Protein AF-A0A661P673-F1 (afdb_monomer)

Nearest PDB structures (foldseek):
  1kh2-assembly1_B  TM=3.255E-01  e=1.082E+00  Thermus thermophilus
  6ef1-assembly1_I  TM=3.029E-01  e=9.027E+00  Saccharomyces cerevisiae S288C

Foldseek 3Di:
DVVVVVLVVVLVVVVVVQVCCCVVVVDPRAQEAEDQAQPDDDVVSQVSSCVRDPHHGYHDDVVVPDDDDPPDDSNPVSVCVVVVVVVPDDDDD

pLDDT: mean 91.98, std 8.22, range [42.56, 98.06]

Solvent-accessible surface area (backbone atoms only — not comparable to full-atom values): 5713 Å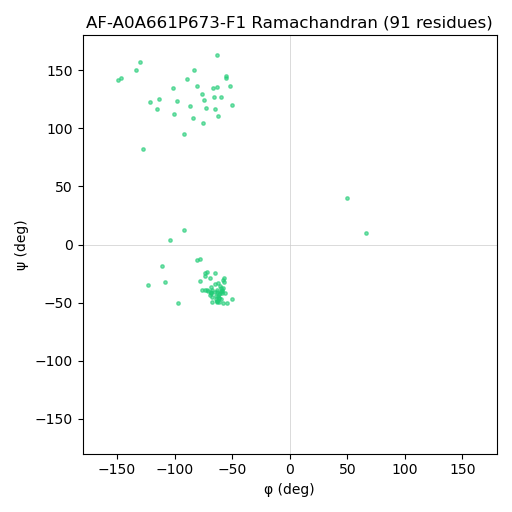² total; per-residue (Å²): 108,78,66,56,57,52,49,52,52,50,50,56,52,51,50,53,52,50,53,47,49,27,68,75,68,73,45,73,80,70,69,66,46,71,45,66,49,51,88,63,92,56,68,68,56,43,52,52,49,33,74,74,41,95,35,50,43,42,73,60,57,64,72,84,79,44,96,66,67,87,90,66,55,65,40,60,51,40,65,38,45,66,60,54,53,57,72,66,56,77,76,86,127

Secondary structure (DSSP, 8-state):
-HHHHHHHHHHHHHHHHHHHHHHHHTPPPP-EEEE---S---HHHHHHHHHH-SSEEEE--GGGTS-PPTT--HHHHHHTHHHHHHHH-----

Structure (mmCIF, N/CA/C/O backbone):
data_AF-A0A661P673-F1
#
_entry.id   AF-A0A661P673-F1
#
loop_
_atom_site.group_PDB
_atom_site.id
_atom_site.type_symbol
_atom_site.label_atom_id
_atom_site.label_alt_id
_atom_site.label_comp_id
_atom_site.label_asym_id
_atom_site.label_entity_id
_atom_site.label_seq_id
_atom_site.pdbx_PDB_ins_code
_atom_site.Cartn_x
_atom_site.Cartn_y
_atom_site.Cartn_z
_atom_site.occupancy
_atom_site.B_iso_or_equiv
_atom_site.auth_seq_id
_atom_site.auth_comp_id
_atom_site.auth_asym_id
_atom_site.auth_atom_id
_atom_site.pdbx_PDB_model_num
ATOM 1 N N . GLU A 1 1 ? 3.539 -9.076 22.100 1.00 62.62 1 GLU A N 1
ATOM 2 C CA . GLU A 1 1 ? 3.398 -7.661 22.509 1.00 62.62 1 GLU A CA 1
ATOM 3 C C . GLU A 1 1 ? 4.204 -6.709 21.637 1.00 62.62 1 GLU A C 1
ATOM 5 O O . GLU A 1 1 ? 3.589 -6.075 20.796 1.00 62.62 1 GLU A O 1
ATOM 10 N N . ALA A 1 2 ? 5.542 -6.690 21.689 1.00 80.06 2 ALA A N 1
ATOM 11 C CA . ALA A 1 2 ? 6.346 -5.644 21.027 1.0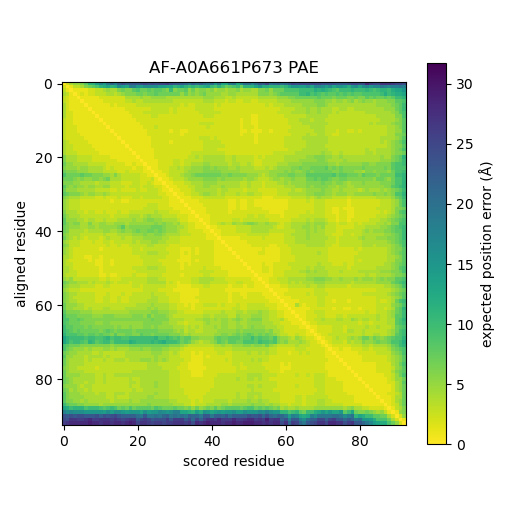0 80.06 2 ALA A CA 1
ATOM 12 C C . ALA A 1 2 ? 6.156 -5.460 19.500 1.00 80.06 2 ALA A C 1
ATOM 14 O O . ALA A 1 2 ? 6.368 -4.365 18.987 1.00 80.06 2 ALA A O 1
ATOM 15 N N . LEU A 1 3 ? 5.796 -6.508 18.746 1.00 82.25 3 LEU A N 1
ATOM 16 C CA . LEU A 1 3 ? 5.507 -6.372 17.309 1.00 82.25 3 LEU A CA 1
ATOM 17 C C . LEU A 1 3 ? 4.128 -5.745 17.056 1.00 82.25 3 LEU A C 1
ATOM 19 O O . LEU A 1 3 ? 4.008 -4.925 16.155 1.00 82.25 3 LEU A O 1
ATOM 23 N N . SER A 1 4 ? 3.124 -6.105 17.862 1.00 85.94 4 SER A N 1
ATOM 24 C CA . SER A 1 4 ? 1.764 -5.559 17.754 1.00 85.94 4 SER A CA 1
ATOM 25 C C . SER A 1 4 ? 1.781 -4.062 18.020 1.00 85.94 4 SER A C 1
ATOM 27 O O . SER A 1 4 ? 1.350 -3.296 17.176 1.00 85.94 4 SER A O 1
ATOM 29 N N . GLU A 1 5 ? 2.434 -3.636 19.104 1.00 92.31 5 GLU A N 1
ATOM 30 C CA . GLU A 1 5 ? 2.566 -2.216 19.456 1.00 92.31 5 GLU A CA 1
ATOM 31 C C . GLU A 1 5 ? 3.243 -1.393 18.349 1.00 92.31 5 GLU A C 1
ATOM 33 O O . GLU A 1 5 ? 2.872 -0.250 18.082 1.00 92.31 5 GLU A O 1
ATOM 38 N N . ARG A 1 6 ? 4.238 -1.976 17.666 1.00 92.06 6 ARG A N 1
ATOM 39 C CA . ARG A 1 6 ? 4.889 -1.330 16.518 1.00 92.06 6 ARG A CA 1
ATOM 40 C C . ARG A 1 6 ? 3.950 -1.218 15.323 1.00 92.06 6 ARG A C 1
ATOM 42 O O . ARG A 1 6 ? 3.964 -0.187 14.659 1.00 92.06 6 ARG A O 1
ATOM 49 N N . LEU A 1 7 ? 3.162 -2.254 15.041 1.00 93.12 7 LEU A N 1
ATOM 50 C CA . LEU A 1 7 ? 2.177 -2.229 13.960 1.00 93.12 7 LEU A CA 1
ATOM 51 C C . LEU A 1 7 ? 1.040 -1.247 14.262 1.00 93.12 7 LEU A C 1
ATOM 53 O O . LEU A 1 7 ? 0.655 -0.493 13.376 1.00 93.12 7 LEU A O 1
ATOM 57 N N . ASP A 1 8 ? 0.583 -1.176 15.508 1.00 95.69 8 ASP A N 1
ATOM 58 C CA . ASP A 1 8 ? -0.433 -0.219 15.956 1.00 95.69 8 ASP A CA 1
ATOM 59 C C . ASP A 1 8 ? 0.068 1.225 15.815 1.00 95.69 8 ASP A C 1
ATOM 61 O O . ASP A 1 8 ? -0.649 2.098 15.329 1.00 95.69 8 ASP A O 1
ATOM 65 N N . SER A 1 9 ? 1.338 1.474 16.149 1.00 96.56 9 SER A N 1
ATOM 66 C CA . SER A 1 9 ? 1.981 2.772 15.912 1.0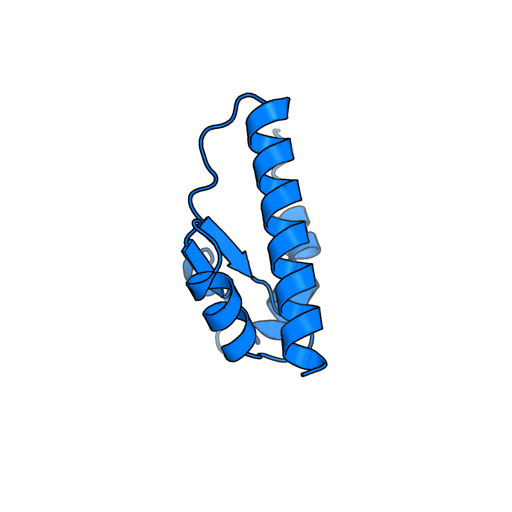0 96.56 9 SER A CA 1
ATOM 67 C C . SER A 1 9 ? 2.026 3.134 14.421 1.00 96.56 9 SER A C 1
ATOM 69 O O . SER A 1 9 ? 1.707 4.264 14.049 1.00 96.56 9 SER A O 1
ATOM 71 N N . ILE A 1 10 ? 2.348 2.167 13.552 1.00 95.25 10 ILE A N 1
ATOM 72 C CA . ILE A 1 10 ? 2.325 2.357 12.093 1.00 95.25 10 ILE A CA 1
ATOM 73 C C . ILE A 1 10 ? 0.906 2.683 11.607 1.00 95.25 10 ILE A C 1
ATOM 75 O O . ILE A 1 10 ? 0.745 3.613 10.821 1.00 95.25 10 ILE A O 1
ATOM 79 N N . ILE A 1 11 ? -0.120 1.972 12.087 1.00 96.88 11 ILE A N 1
ATOM 80 C CA . ILE A 1 11 ? -1.525 2.241 11.737 1.00 96.88 11 ILE A CA 1
ATOM 81 C C . ILE A 1 11 ? -1.901 3.674 12.103 1.00 96.88 11 ILE A C 1
ATOM 83 O O . ILE A 1 11 ? -2.409 4.404 11.253 1.00 96.88 11 ILE A O 1
ATOM 87 N N . LEU A 1 12 ? -1.609 4.095 13.336 1.00 97.69 12 LEU A N 1
ATOM 88 C CA . LEU A 1 12 ? -1.923 5.444 13.806 1.00 97.69 12 LEU A CA 1
ATOM 89 C C . LEU A 1 12 ? -1.219 6.526 12.980 1.00 97.69 12 LEU A C 1
ATOM 91 O O . LEU A 1 12 ? -1.780 7.601 12.775 1.00 97.69 12 LEU A O 1
ATOM 95 N N . GLU A 1 13 ? 0.011 6.277 12.531 1.00 98.06 13 GLU A N 1
ATOM 96 C CA . GLU A 1 13 ? 0.751 7.219 11.686 1.00 98.06 13 GLU A CA 1
ATOM 97 C C . GLU A 1 13 ? 0.180 7.292 10.264 1.00 98.06 13 GLU A C 1
ATOM 99 O O . GLU A 1 13 ? 0.063 8.381 9.695 1.00 98.06 13 GLU A O 1
ATOM 104 N N . ILE A 1 14 ? -0.229 6.150 9.702 1.00 97.12 14 ILE A N 1
ATOM 105 C CA . ILE A 1 14 ? -0.891 6.097 8.396 1.00 97.12 14 ILE A CA 1
ATOM 106 C C . ILE A 1 14 ? -2.225 6.843 8.459 1.00 97.12 14 ILE A C 1
ATOM 108 O O . ILE A 1 14 ? -2.447 7.719 7.630 1.00 97.12 14 ILE A O 1
ATOM 112 N N . GLN A 1 15 ? -3.073 6.568 9.456 1.00 95.94 15 GLN A N 1
ATOM 113 C CA . GLN A 1 15 ? -4.352 7.267 9.645 1.00 95.94 15 GLN A CA 1
ATOM 114 C C . GLN A 1 15 ? -4.151 8.782 9.718 1.00 95.94 15 GLN A C 1
ATOM 116 O O . GLN A 1 15 ? -4.746 9.512 8.933 1.00 95.94 15 GLN A O 1
ATOM 121 N N . ARG A 1 16 ? -3.217 9.251 10.559 1.00 96.81 16 ARG A N 1
ATOM 122 C CA . ARG A 1 16 ? -2.897 10.683 10.669 1.00 96.81 16 ARG A CA 1
ATOM 123 C C . ARG A 1 16 ? -2.419 11.293 9.351 1.00 96.81 16 ARG A C 1
ATOM 125 O O . ARG A 1 16 ? -2.767 12.432 9.051 1.00 96.81 16 ARG A O 1
ATOM 132 N N . SER A 1 17 ? -1.642 10.553 8.564 1.00 96.38 17 SER A N 1
ATOM 133 C CA . SER A 1 17 ? -1.172 11.012 7.252 1.00 96.38 17 SER A CA 1
ATOM 134 C C . SER A 1 17 ? -2.313 11.131 6.238 1.00 96.38 17 SER A C 1
ATOM 136 O O . SER A 1 17 ? -2.365 12.105 5.486 1.00 96.38 17 SER A O 1
ATOM 138 N N . LEU A 1 18 ? -3.233 10.161 6.224 1.00 95.50 18 LEU A N 1
ATOM 139 C CA . LEU A 1 18 ? -4.409 10.176 5.352 1.00 95.50 18 LEU A CA 1
ATOM 140 C C . LEU A 1 18 ? -5.371 11.303 5.750 1.00 95.50 18 LEU A C 1
ATOM 142 O O . LEU A 1 18 ? -5.685 12.140 4.906 1.00 95.50 18 LEU A O 1
ATOM 146 N N . ASP A 1 19 ? -5.713 11.411 7.037 1.00 94.75 19 ASP A N 1
ATOM 147 C CA . ASP A 1 19 ? -6.563 12.479 7.581 1.00 94.75 19 ASP A CA 1
ATOM 148 C C . ASP A 1 19 ? -5.992 13.870 7.260 1.00 94.75 19 ASP A C 1
ATOM 150 O O . ASP A 1 19 ? -6.720 14.796 6.885 1.00 94.75 19 ASP A O 1
ATOM 154 N N . TYR A 1 20 ? -4.667 14.033 7.373 1.00 95.81 20 TYR A N 1
ATOM 155 C CA . TYR A 1 20 ? -3.990 15.279 7.019 1.00 95.81 20 TYR A CA 1
ATOM 156 C C . TYR A 1 20 ? -4.117 15.597 5.527 1.00 95.81 20 TYR A C 1
ATOM 158 O O . TYR A 1 20 ? -4.447 16.730 5.180 1.00 95.81 20 TYR A O 1
ATOM 166 N N . CYS A 1 21 ? -3.880 14.629 4.637 1.00 92.69 21 CYS A N 1
ATOM 167 C CA . CYS A 1 21 ? -4.022 14.835 3.194 1.00 92.69 21 CYS A CA 1
ATOM 168 C C . CYS A 1 21 ? -5.461 15.200 2.804 1.00 92.69 21 CYS A C 1
ATOM 170 O O . CYS A 1 21 ? -5.672 16.144 2.043 1.00 92.69 21 CYS A O 1
ATOM 172 N N . GLU A 1 22 ? -6.444 14.481 3.340 1.00 94.50 22 GLU A N 1
ATOM 173 C CA . GLU A 1 22 ? -7.864 14.694 3.055 1.00 94.50 22 GLU A CA 1
ATOM 174 C C . GLU A 1 22 ? -8.321 16.080 3.517 1.00 94.50 22 GLU A C 1
ATOM 176 O O . GLU A 1 22 ? -8.891 16.841 2.731 1.00 94.50 22 GLU A O 1
ATOM 181 N N . SER A 1 23 ? -7.984 16.459 4.753 1.00 94.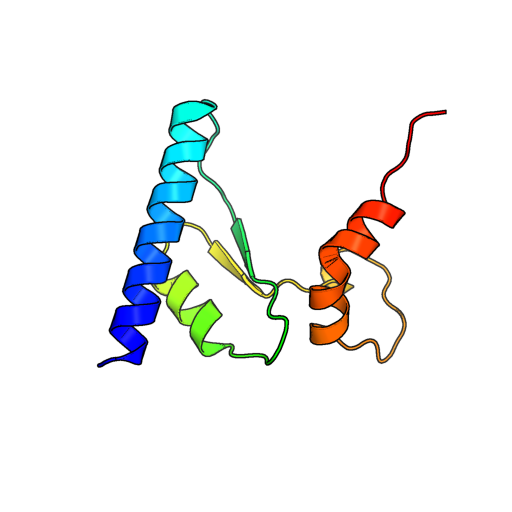88 23 SER A N 1
ATOM 182 C CA . SER A 1 23 ? -8.350 17.762 5.318 1.00 94.88 23 SER A CA 1
ATOM 183 C C . SER A 1 23 ? -7.586 18.938 4.701 1.00 94.88 23 SER A C 1
ATOM 185 O O . SER A 1 23 ? -8.177 19.985 4.443 1.00 94.88 23 SER A O 1
ATOM 187 N N . THR A 1 24 ? -6.287 18.787 4.433 1.00 96.12 24 THR A N 1
ATOM 188 C CA . THR A 1 24 ? -5.439 19.885 3.935 1.00 96.12 24 THR A CA 1
ATOM 189 C C . THR A 1 24 ? -5.721 20.205 2.474 1.00 96.12 24 THR A C 1
ATOM 191 O O . THR A 1 24 ? -5.722 21.373 2.084 1.00 96.12 24 THR A O 1
ATOM 194 N N . PHE A 1 25 ? -5.960 19.182 1.654 1.00 93.94 25 PHE A N 1
ATOM 195 C CA . PHE A 1 25 ? -6.141 19.342 0.212 1.00 93.94 25 PHE A CA 1
ATOM 196 C C . PHE A 1 25 ? -7.607 19.228 -0.233 1.00 93.94 25 PHE A C 1
ATOM 198 O O . PHE A 1 25 ? -7.872 19.297 -1.432 1.00 93.94 25 PHE A O 1
ATOM 205 N N . ASN A 1 26 ? -8.558 19.088 0.703 1.00 93.19 26 ASN A N 1
ATOM 206 C CA . ASN A 1 26 ? -9.976 18.810 0.429 1.00 93.19 26 ASN A CA 1
ATOM 207 C C . ASN A 1 26 ? -10.161 17.625 -0.537 1.00 93.19 26 ASN A C 1
ATOM 209 O O . ASN A 1 26 ? -10.978 17.672 -1.460 1.00 93.19 26 ASN A O 1
ATOM 213 N N . LEU A 1 27 ? -9.348 16.582 -0.358 1.00 92.38 27 LEU A N 1
ATOM 214 C CA . LEU A 1 27 ? -9.398 15.381 -1.185 1.00 92.38 27 LEU A CA 1
ATOM 215 C C . LEU A 1 27 ? -10.494 14.437 -0.675 1.00 92.38 27 LEU A C 1
ATOM 217 O O . LEU A 1 27 ? -10.779 14.416 0.522 1.00 92.38 27 LEU A O 1
ATOM 221 N N . PRO A 1 28 ? -11.109 13.636 -1.562 1.00 91.44 28 PRO A N 1
ATOM 222 C CA . PRO A 1 28 ? -11.941 12.528 -1.120 1.00 91.44 28 PRO A CA 1
ATOM 223 C C . PRO A 1 28 ? -11.100 11.502 -0.353 1.00 91.44 28 PRO A C 1
ATOM 225 O O . PRO A 1 28 ? -9.877 11.454 -0.505 1.00 91.44 28 PRO A O 1
ATOM 228 N N . MET A 1 29 ? -11.787 10.638 0.398 1.00 90.06 29 MET A N 1
ATOM 229 C CA . MET A 1 29 ? -11.150 9.563 1.152 1.00 90.06 29 MET A CA 1
ATOM 230 C C . MET A 1 29 ? -10.216 8.726 0.268 1.00 90.06 29 MET A C 1
ATOM 232 O O . MET A 1 29 ? -10.580 8.338 -0.852 1.00 90.06 29 MET A O 1
ATOM 236 N N . VAL A 1 30 ? -9.027 8.404 0.778 1.00 91.69 30 VAL A N 1
ATOM 237 C CA . VAL A 1 30 ? -8.088 7.533 0.064 1.00 91.69 30 VAL A CA 1
ATOM 238 C C . VAL A 1 30 ? -8.679 6.129 -0.065 1.00 91.69 30 VAL A C 1
ATOM 240 O O . VAL A 1 30 ? -8.911 5.425 0.916 1.00 91.69 30 VAL A O 1
ATOM 243 N N . SER A 1 31 ? -8.922 5.716 -1.310 1.00 91.81 31 SER A N 1
ATOM 244 C CA . SER A 1 31 ? -9.638 4.472 -1.620 1.00 91.81 31 SER A CA 1
ATOM 245 C C . SER A 1 31 ? -8.790 3.212 -1.464 1.00 91.81 31 SER A C 1
ATOM 247 O O . SER A 1 31 ? -9.330 2.161 -1.120 1.00 91.81 31 SER A O 1
ATOM 249 N N . ARG A 1 32 ? -7.475 3.297 -1.716 1.00 94.75 32 ARG A N 1
ATOM 250 C CA . ARG A 1 32 ? -6.542 2.163 -1.625 1.00 94.75 32 ARG A CA 1
ATOM 251 C C . ARG A 1 32 ? -5.150 2.588 -1.166 1.00 94.75 32 ARG A C 1
ATOM 253 O O . ARG A 1 32 ? -4.645 3.624 -1.595 1.00 94.75 32 ARG A O 1
ATOM 260 N N . LEU A 1 33 ? -4.514 1.734 -0.372 1.00 96.25 33 LEU A N 1
ATOM 261 C CA . LEU A 1 33 ? -3.123 1.825 0.055 1.00 96.25 33 LEU A CA 1
ATOM 262 C C . LEU A 1 33 ? -2.340 0.641 -0.525 1.00 96.25 33 LEU A C 1
ATOM 264 O O . LEU A 1 33 ? -2.602 -0.511 -0.190 1.00 96.25 33 LEU A O 1
ATOM 268 N N . LEU A 1 34 ? -1.354 0.925 -1.378 1.00 95.88 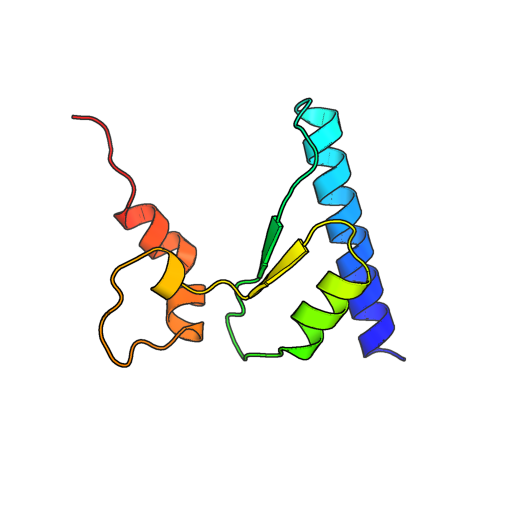34 LEU A N 1
ATOM 269 C CA . LEU A 1 34 ? -0.474 -0.097 -1.947 1.00 95.88 34 LEU A CA 1
ATOM 270 C C . LEU A 1 34 ? 0.841 -0.166 -1.164 1.00 95.88 34 LEU A C 1
ATOM 272 O O . LEU A 1 34 ? 1.558 0.829 -1.053 1.00 95.88 34 LEU A O 1
ATOM 276 N N . VAL A 1 35 ? 1.181 -1.344 -0.646 1.00 96.00 35 VAL A N 1
ATOM 277 C CA . VAL A 1 35 ? 2.368 -1.567 0.186 1.00 96.00 35 VAL A CA 1
ATOM 278 C C . VAL A 1 35 ? 3.489 -2.190 -0.641 1.00 96.00 35 VAL A C 1
ATOM 280 O O . VAL A 1 35 ? 3.422 -3.351 -1.048 1.00 96.00 35 VAL A O 1
ATOM 283 N N . ALA A 1 36 ? 4.559 -1.426 -0.858 1.00 95.88 36 ALA A N 1
ATOM 284 C CA . ALA A 1 36 ? 5.766 -1.889 -1.536 1.00 95.88 36 ALA A CA 1
ATOM 285 C C . ALA A 1 36 ? 6.786 -2.426 -0.521 1.00 95.88 36 ALA A C 1
ATOM 287 O O . ALA A 1 36 ? 7.570 -1.675 0.057 1.00 95.88 36 ALA A O 1
ATOM 288 N N . GLN A 1 37 ? 6.796 -3.740 -0.299 1.00 94.50 37 GLN A N 1
ATOM 289 C CA . GLN A 1 37 ? 7.801 -4.370 0.562 1.00 94.50 37 GLN A CA 1
ATOM 290 C C . GLN A 1 37 ? 9.142 -4.464 -0.173 1.00 94.50 37 GLN A C 1
ATOM 292 O O . GLN A 1 37 ? 9.191 -4.930 -1.310 1.00 94.50 37 GLN A O 1
ATOM 297 N N . THR A 1 38 ? 10.229 -4.009 0.448 1.00 94.94 38 THR A N 1
ATOM 298 C CA . THR A 1 38 ? 11.525 -3.843 -0.235 1.00 94.94 38 THR A CA 1
ATOM 299 C C . THR A 1 38 ? 12.566 -4.875 0.189 1.00 94.94 38 THR A C 1
ATOM 301 O O . THR A 1 38 ? 13.389 -5.286 -0.625 1.00 94.94 38 THR A O 1
ATOM 304 N N . GLU A 1 39 ? 12.558 -5.340 1.435 1.00 92.94 39 GLU A N 1
ATOM 305 C CA . GLU A 1 39 ? 13.567 -6.291 1.923 1.00 92.94 39 GLU A CA 1
ATOM 306 C C . GLU A 1 39 ? 13.104 -7.737 1.874 1.00 92.94 39 GLU A C 1
ATOM 308 O O . GLU A 1 39 ? 13.802 -8.602 1.345 1.00 92.94 39 GLU A O 1
ATOM 313 N N . ARG A 1 40 ? 11.920 -7.981 2.425 1.00 93.81 40 ARG A N 1
ATOM 314 C CA . ARG A 1 40 ? 11.324 -9.297 2.585 1.00 93.81 40 ARG A CA 1
ATOM 315 C C . ARG A 1 40 ? 9.819 -9.148 2.500 1.00 93.81 40 ARG A C 1
ATOM 317 O O . ARG A 1 40 ? 9.276 -8.200 3.052 1.00 93.81 40 ARG A O 1
ATOM 324 N N . GLU A 1 41 ? 9.161 -10.111 1.867 1.00 91.94 41 GLU A N 1
ATOM 325 C CA . GLU A 1 41 ? 7.708 -10.191 1.917 1.00 91.94 41 GLU A CA 1
ATOM 326 C C . GLU A 1 41 ? 7.252 -10.705 3.284 1.00 91.94 41 GLU A C 1
ATOM 328 O O . GLU A 1 41 ? 7.647 -11.777 3.754 1.00 91.94 41 GLU A O 1
ATOM 333 N N . ILE A 1 42 ? 6.398 -9.914 3.918 1.00 92.88 42 ILE A N 1
ATOM 334 C CA . ILE A 1 42 ? 5.719 -10.197 5.171 1.00 92.88 42 ILE A CA 1
ATOM 335 C C . ILE A 1 42 ? 4.222 -9.968 4.917 1.00 92.88 42 ILE A C 1
ATOM 337 O O . ILE A 1 42 ? 3.703 -8.887 5.204 1.00 92.88 42 ILE A O 1
ATOM 341 N N . PRO A 1 43 ? 3.503 -10.952 4.342 1.00 92.38 43 PRO A N 1
ATOM 342 C CA . PRO A 1 43 ? 2.076 -10.810 4.033 1.00 92.38 43 PRO A CA 1
ATOM 343 C C . PRO A 1 43 ? 1.226 -10.462 5.260 1.00 92.38 43 PRO A C 1
ATOM 345 O O . PRO A 1 43 ? 0.271 -9.702 5.162 1.00 92.38 43 PRO A O 1
ATOM 348 N N . ALA A 1 44 ? 1.631 -10.947 6.439 1.00 92.25 44 ALA A N 1
ATOM 349 C CA . ALA A 1 44 ? 0.962 -10.647 7.700 1.00 92.25 44 ALA A CA 1
ATOM 350 C C . ALA A 1 44 ? 0.894 -9.142 8.012 1.00 92.25 44 ALA A C 1
ATOM 352 O O . ALA A 1 44 ? -0.071 -8.712 8.626 1.00 92.25 44 ALA A O 1
ATOM 353 N N . VAL A 1 45 ? 1.873 -8.340 7.573 1.00 92.69 45 VAL A N 1
ATOM 354 C CA . VAL A 1 45 ? 1.840 -6.880 7.766 1.00 92.69 45 VAL A CA 1
ATOM 355 C C . VAL A 1 45 ? 0.751 -6.254 6.906 1.00 92.69 45 VAL A C 1
ATOM 357 O O . VAL A 1 45 ? 0.002 -5.424 7.396 1.00 92.69 45 VAL A O 1
ATOM 360 N N . VAL A 1 46 ? 0.631 -6.675 5.646 1.00 95.75 46 VAL A N 1
ATOM 361 C CA . VAL A 1 46 ? -0.399 -6.160 4.731 1.00 95.75 46 VAL A CA 1
ATOM 362 C C . VAL A 1 46 ? -1.788 -6.522 5.242 1.00 95.75 46 VAL A C 1
ATOM 364 O O . VAL A 1 46 ? -2.641 -5.647 5.321 1.00 95.75 46 VAL A O 1
ATOM 367 N N . ASN A 1 47 ? -1.978 -7.768 5.682 1.00 95.69 47 ASN A N 1
ATOM 368 C CA . ASN A 1 47 ? -3.241 -8.210 6.272 1.00 95.69 47 ASN A CA 1
ATOM 369 C C . ASN A 1 47 ? -3.576 -7.417 7.539 1.00 95.69 47 ASN A C 1
ATOM 371 O O . ASN A 1 47 ? -4.683 -6.917 7.663 1.00 95.69 47 ASN A O 1
ATOM 375 N N . TYR A 1 48 ? -2.603 -7.234 8.437 1.00 95.75 48 TYR A N 1
ATOM 376 C CA . TYR A 1 48 ? -2.810 -6.451 9.654 1.00 95.75 48 TYR A CA 1
ATOM 377 C C . TYR A 1 48 ? -3.214 -5.011 9.321 1.00 95.75 48 TYR A C 1
ATOM 379 O O . TYR A 1 48 ? -4.192 -4.504 9.847 1.00 95.75 48 TYR A O 1
ATOM 387 N N . LEU A 1 49 ? -2.521 -4.352 8.390 1.00 96.06 49 LEU A N 1
ATOM 388 C CA . LEU A 1 49 ? -2.903 -3.008 7.956 1.00 96.06 49 LEU A CA 1
ATOM 389 C C . LEU A 1 49 ? -4.314 -2.982 7.352 1.00 96.06 49 LEU A C 1
ATOM 391 O O . LEU A 1 49 ? -5.076 -2.073 7.662 1.00 96.06 49 LEU A O 1
ATOM 395 N N . ASN A 1 50 ? -4.669 -3.977 6.537 1.00 97.00 50 ASN A N 1
ATOM 396 C CA . ASN A 1 50 ? -5.989 -4.084 5.919 1.00 97.00 50 ASN A CA 1
ATOM 397 C C . ASN A 1 50 ? -7.119 -4.301 6.937 1.00 97.00 50 ASN A C 1
ATOM 399 O O . ASN A 1 50 ? -8.222 -3.810 6.731 1.00 97.00 50 ASN A O 1
ATOM 403 N N . ASP A 1 51 ? -6.853 -5.021 8.027 1.00 96.25 51 ASP A N 1
ATOM 404 C CA . ASP A 1 51 ? -7.855 -5.319 9.054 1.00 96.25 51 ASP A CA 1
ATOM 405 C C . ASP A 1 51 ? -8.183 -4.096 9.932 1.00 96.25 51 ASP A C 1
ATOM 407 O O . ASP A 1 51 ? -9.289 -3.999 10.466 1.00 96.25 51 ASP A O 1
ATOM 411 N N . TYR A 1 52 ? -7.238 -3.160 10.089 1.00 95.38 52 TYR A N 1
ATOM 412 C CA . TYR A 1 52 ? -7.368 -2.017 11.006 1.00 95.38 52 TYR A CA 1
ATOM 413 C C . TYR A 1 52 ? -7.510 -0.650 10.318 1.00 95.38 52 TYR A C 1
ATOM 415 O O . TYR A 1 52 ? -7.958 0.308 10.955 1.00 95.38 52 TYR A O 1
ATOM 423 N N . LEU A 1 53 ? -7.138 -0.518 9.042 1.00 95.00 53 LEU A N 1
ATOM 424 C CA . LEU A 1 53 ? -7.368 0.699 8.262 1.00 95.00 53 LEU A CA 1
ATOM 425 C C . LEU A 1 53 ? -8.729 0.636 7.561 1.00 95.00 53 LEU A C 1
ATOM 427 O O . LEU A 1 53 ? -9.145 -0.401 7.062 1.00 95.00 53 LEU A O 1
ATOM 431 N N . ALA A 1 54 ? -9.419 1.776 7.481 1.00 92.31 54 ALA A N 1
ATOM 432 C CA . ALA A 1 54 ? -10.671 1.872 6.725 1.00 92.31 54 ALA A CA 1
ATOM 433 C C . ALA A 1 54 ? -10.443 1.816 5.198 1.00 92.31 54 ALA A C 1
ATOM 435 O O . ALA A 1 54 ? -11.345 1.471 4.437 1.00 92.31 54 ALA A O 1
ATOM 436 N N . THR A 1 55 ? -9.238 2.171 4.753 1.00 94.44 55 THR A N 1
ATOM 437 C CA . THR A 1 55 ? -8.783 2.082 3.362 1.00 94.44 55 THR A CA 1
ATOM 438 C C . THR A 1 55 ? -8.347 0.653 3.032 1.00 94.44 55 THR A C 1
ATOM 440 O O . THR A 1 55 ? -7.604 0.057 3.803 1.00 94.44 55 THR A O 1
ATOM 443 N N . SER A 1 56 ? -8.731 0.135 1.857 1.00 96.19 56 SER A N 1
ATOM 444 C CA . SER A 1 56 ? -8.268 -1.175 1.362 1.00 96.19 56 SER A CA 1
ATOM 445 C C . SER A 1 56 ? -6.747 -1.193 1.228 1.00 96.19 56 SER A C 1
ATOM 447 O O . SER A 1 56 ? -6.181 -0.313 0.572 1.00 96.19 56 SER A O 1
ATOM 449 N N . VAL A 1 57 ? -6.084 -2.182 1.823 1.00 97.56 57 VAL A N 1
ATOM 450 C CA . VAL A 1 57 ? -4.624 -2.312 1.797 1.00 97.56 57 VAL A CA 1
ATOM 451 C C . VAL A 1 57 ? -4.221 -3.551 1.015 1.00 97.56 57 VAL A C 1
ATOM 453 O O . VAL A 1 57 ? -4.624 -4.670 1.322 1.00 97.56 57 VAL A O 1
ATOM 456 N N . GLU A 1 58 ? -3.370 -3.353 0.015 1.00 96.25 58 GLU A N 1
ATOM 457 C CA . GLU A 1 58 ? -2.939 -4.406 -0.900 1.00 96.25 58 GLU A CA 1
ATOM 458 C C . GLU A 1 58 ? -1.419 -4.352 -1.086 1.00 96.25 58 GLU A C 1
ATOM 460 O O . GLU A 1 58 ? -0.795 -3.292 -1.009 1.00 96.25 58 GLU A O 1
ATOM 465 N N . SER A 1 59 ? -0.791 -5.497 -1.351 1.00 95.69 59 SER A N 1
ATOM 466 C CA . SER A 1 59 ? 0.610 -5.517 -1.780 1.00 95.69 59 SER A CA 1
ATOM 467 C C . SER A 1 59 ? 0.741 -4.882 -3.163 1.00 95.69 59 SER A C 1
ATOM 469 O O . SER A 1 59 ? -0.008 -5.222 -4.075 1.00 95.69 59 SER A O 1
ATOM 471 N N . LEU A 1 60 ? 1.737 -4.016 -3.356 1.00 95.19 60 LEU A N 1
ATOM 472 C CA . LEU A 1 60 ? 2.060 -3.519 -4.692 1.00 95.19 60 LEU A CA 1
ATOM 473 C C . LEU A 1 60 ? 2.570 -4.672 -5.572 1.00 95.19 60 LEU A C 1
ATOM 475 O O . LEU A 1 60 ? 3.549 -5.333 -5.219 1.00 95.19 60 LEU A O 1
ATOM 479 N N . SER A 1 61 ? 1.954 -4.849 -6.742 1.00 92.88 61 SER A N 1
ATOM 480 C CA . SER A 1 61 ? 2.391 -5.753 -7.810 1.00 92.88 61 SER A CA 1
ATOM 481 C C . SER A 1 61 ? 2.621 -4.949 -9.087 1.00 92.88 61 SER A C 1
ATOM 483 O O . SER A 1 61 ? 1.718 -4.278 -9.583 1.00 92.88 61 SER A O 1
ATOM 485 N N . PHE A 1 62 ? 3.831 -5.010 -9.654 1.00 92.94 62 PHE A N 1
ATOM 486 C CA . PHE A 1 62 ? 4.100 -4.316 -10.923 1.00 92.94 62 PHE A CA 1
ATOM 487 C C . PHE A 1 62 ? 3.456 -5.018 -12.114 1.00 92.94 62 PHE A C 1
ATOM 489 O O . PHE A 1 62 ? 3.177 -4.369 -13.117 1.00 92.94 62 PHE A O 1
ATOM 496 N N . LYS A 1 63 ? 3.205 -6.326 -12.008 1.00 92.06 63 LYS A N 1
ATOM 497 C CA . LYS A 1 63 ? 2.591 -7.121 -13.080 1.00 92.06 63 LYS A CA 1
ATOM 498 C C . LYS A 1 63 ? 1.160 -6.686 -13.384 1.00 92.06 63 LYS A C 1
ATOM 500 O O . LYS A 1 63 ? 0.693 -6.882 -14.498 1.00 92.06 63 LYS A O 1
ATOM 505 N N . ASP A 1 64 ? 0.500 -6.071 -12.409 1.00 90.50 64 ASP A N 1
ATOM 506 C CA . ASP A 1 64 ? -0.888 -5.625 -12.528 1.00 90.50 64 ASP A CA 1
ATOM 507 C C . ASP A 1 64 ? -0.985 -4.290 -13.286 1.00 90.50 64 ASP A C 1
ATOM 509 O O . ASP A 1 64 ? -2.070 -3.873 -13.685 1.00 90.50 64 ASP A O 1
ATOM 513 N N . ILE A 1 65 ? 0.152 -3.608 -13.472 1.00 89.62 65 ILE A N 1
ATOM 514 C CA . ILE A 1 65 ? 0.226 -2.228 -13.970 1.00 89.62 65 ILE A CA 1
ATOM 515 C C . ILE A 1 65 ? 1.096 -2.134 -15.232 1.00 89.62 65 ILE A C 1
ATOM 517 O O . ILE A 1 65 ? 0.811 -1.335 -16.121 1.00 89.62 65 ILE A O 1
ATOM 521 N N . LEU A 1 66 ? 2.162 -2.933 -15.325 1.00 90.81 66 LEU A N 1
ATOM 522 C CA . LEU A 1 66 ? 3.175 -2.868 -16.376 1.00 90.81 66 LEU A CA 1
ATOM 523 C C . LEU A 1 66 ? 3.428 -4.241 -17.002 1.00 90.81 66 LEU A C 1
ATOM 525 O O . LEU A 1 66 ? 3.270 -5.286 -16.372 1.00 90.81 66 LEU A O 1
ATOM 529 N N . VAL A 1 67 ? 3.943 -4.225 -18.232 1.00 92.06 67 VAL A N 1
ATOM 530 C CA . VAL A 1 67 ? 4.554 -5.412 -18.836 1.00 92.06 67 VAL A CA 1
ATOM 531 C C . VAL A 1 67 ? 5.922 -5.619 -18.193 1.00 92.06 67 VAL A C 1
ATOM 533 O O . VAL A 1 67 ? 6.874 -4.890 -18.467 1.00 92.06 67 VAL A O 1
ATOM 536 N N . VAL A 1 68 ? 6.007 -6.606 -17.308 1.00 92.56 68 VAL A N 1
ATOM 537 C CA . VAL A 1 68 ? 7.223 -6.937 -16.561 1.00 92.56 68 VAL A CA 1
ATOM 538 C C . VAL A 1 68 ? 7.895 -8.162 -17.197 1.00 92.56 68 VAL A C 1
ATOM 540 O O . VAL A 1 68 ? 7.197 -9.143 -17.464 1.00 92.56 68 VAL A O 1
ATOM 543 N N . PRO A 1 69 ? 9.227 -8.160 -17.413 1.00 91.69 69 PRO A N 1
ATOM 544 C CA . PRO A 1 69 ? 9.940 -9.328 -17.925 1.00 91.69 69 PRO A CA 1
ATOM 545 C C . PRO A 1 69 ? 9.705 -10.576 -17.070 1.00 91.69 69 PRO A C 1
ATOM 547 O O . PRO A 1 69 ? 9.625 -10.497 -15.836 1.00 91.69 69 PRO A O 1
ATOM 550 N N . GLU A 1 70 ? 9.649 -11.739 -17.716 1.00 88.25 70 GLU A N 1
ATOM 551 C CA . GLU A 1 70 ? 9.542 -13.015 -17.010 1.00 88.25 70 GLU A CA 1
ATOM 552 C C . GLU A 1 70 ? 10.689 -13.183 -16.000 1.00 88.25 70 GLU A C 1
ATOM 554 O O . GLU A 1 70 ? 11.819 -12.758 -16.235 1.00 88.25 70 GLU A O 1
ATOM 559 N N . ASN A 1 71 ? 10.389 -13.797 -14.851 1.00 89.38 71 ASN A N 1
ATOM 560 C CA . ASN A 1 71 ? 11.315 -14.006 -13.726 1.00 89.38 71 ASN A CA 1
ATOM 561 C C . ASN A 1 71 ? 11.789 -12.742 -12.981 1.00 89.38 71 ASN A C 1
ATOM 563 O O . ASN A 1 71 ? 12.657 -12.840 -12.112 1.00 89.38 71 ASN A O 1
ATOM 567 N N . SER A 1 72 ? 11.207 -11.567 -13.245 1.00 91.19 72 SER A N 1
ATOM 568 C CA . SER A 1 72 ? 11.495 -10.372 -12.441 1.00 91.19 72 SER A CA 1
ATOM 569 C C . SER A 1 72 ? 11.053 -10.549 -10.983 1.00 91.19 72 SER A C 1
ATOM 571 O O . SER A 1 72 ? 9.942 -11.008 -10.703 1.00 91.19 72 SER A O 1
ATOM 573 N N . ASN A 1 73 ? 11.914 -10.150 -10.047 1.00 93.69 73 ASN A N 1
ATOM 574 C CA . ASN A 1 73 ? 11.656 -10.246 -8.612 1.00 93.69 73 ASN A CA 1
ATOM 575 C C . ASN A 1 73 ? 10.900 -9.004 -8.104 1.00 93.69 73 ASN A C 1
ATOM 577 O O . ASN A 1 73 ? 11.432 -7.895 -8.156 1.00 93.69 73 ASN A O 1
ATOM 581 N N . GLN A 1 74 ? 9.694 -9.192 -7.555 1.00 93.50 74 GLN A N 1
ATOM 582 C CA . GLN A 1 74 ? 8.842 -8.104 -7.057 1.00 93.50 74 GLN A CA 1
ATOM 583 C C . GLN A 1 74 ? 9.514 -7.260 -5.957 1.00 93.50 74 GLN A C 1
ATOM 585 O O . GLN A 1 74 ? 9.405 -6.038 -5.993 1.00 93.50 74 GLN A O 1
ATOM 590 N N . LEU A 1 75 ? 10.271 -7.861 -5.029 1.00 95.44 75 LEU A N 1
ATOM 591 C CA . LEU A 1 75 ? 11.004 -7.118 -3.990 1.00 95.44 75 LEU A CA 1
ATOM 592 C C . LEU A 1 75 ? 12.073 -6.202 -4.594 1.00 95.44 75 LEU A C 1
ATOM 594 O O . LEU A 1 75 ? 12.263 -5.078 -4.129 1.00 95.44 75 LEU A O 1
ATOM 598 N N . GLN A 1 76 ? 12.765 -6.660 -5.642 1.00 94.69 76 GLN A N 1
ATOM 599 C CA . GLN A 1 76 ? 13.726 -5.815 -6.354 1.00 94.69 76 GLN A CA 1
ATOM 600 C C . GLN A 1 76 ? 13.017 -4.682 -7.093 1.00 94.69 76 GLN A C 1
ATOM 602 O O . GLN A 1 76 ? 13.437 -3.535 -6.979 1.00 94.69 76 GLN A O 1
ATOM 607 N N . LEU A 1 77 ? 11.917 -4.974 -7.789 1.00 94.94 77 LEU A N 1
ATOM 608 C CA . LEU A 1 77 ? 11.129 -3.943 -8.465 1.00 94.94 77 LEU A CA 1
ATOM 609 C C . LEU A 1 77 ? 10.616 -2.886 -7.474 1.00 94.94 77 LEU A C 1
ATOM 611 O O . LEU A 1 77 ? 10.733 -1.695 -7.746 1.00 94.94 77 LEU A O 1
ATOM 615 N N . ASN A 1 78 ? 10.145 -3.298 -6.292 1.00 96.06 78 ASN A N 1
ATOM 616 C CA . ASN A 1 78 ? 9.710 -2.391 -5.225 1.00 96.06 78 ASN A CA 1
ATOM 617 C C . ASN A 1 78 ? 10.839 -1.454 -4.763 1.00 96.06 78 ASN A C 1
ATOM 619 O O . ASN A 1 78 ? 10.596 -0.268 -4.554 1.00 96.06 78 ASN A O 1
ATOM 623 N N . ARG A 1 79 ? 12.088 -1.939 -4.653 1.00 96.38 79 ARG A N 1
ATOM 624 C CA . ARG A 1 79 ? 13.255 -1.081 -4.342 1.00 96.38 79 ARG A CA 1
ATOM 625 C C . ARG A 1 79 ?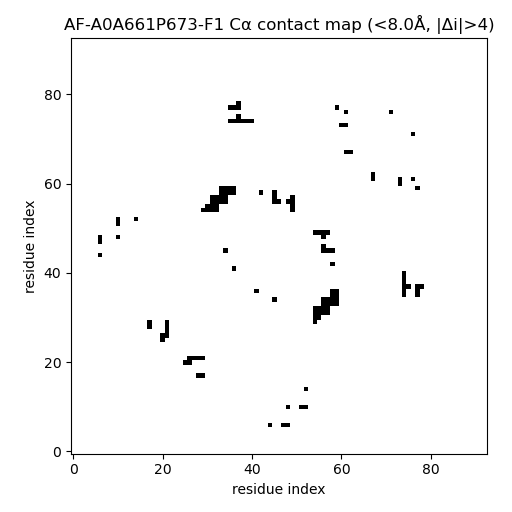 13.510 -0.031 -5.418 1.00 96.38 79 ARG A C 1
ATOM 627 O O . ARG A 1 79 ? 13.964 1.066 -5.108 1.00 96.38 79 ARG A O 1
ATOM 634 N N . TYR A 1 80 ? 13.226 -0.368 -6.671 1.00 95.00 80 TYR A N 1
ATOM 635 C CA . TYR A 1 80 ? 13.411 0.518 -7.813 1.00 95.00 80 TYR A CA 1
ATOM 636 C C . TYR A 1 80 ? 12.163 1.335 -8.156 1.00 95.00 80 TYR A C 1
ATOM 638 O O . TYR A 1 80 ? 12.155 1.981 -9.199 1.00 95.00 80 TYR A O 1
ATOM 646 N N . LEU A 1 81 ? 11.142 1.379 -7.289 1.00 94.38 81 LEU A N 1
ATOM 647 C CA . LEU A 1 81 ? 9.883 2.089 -7.546 1.00 94.38 81 LEU A CA 1
ATOM 648 C C . LEU A 1 81 ? 10.103 3.533 -8.026 1.00 94.38 81 LEU A C 1
ATOM 650 O O . LEU A 1 81 ? 9.539 3.934 -9.041 1.00 9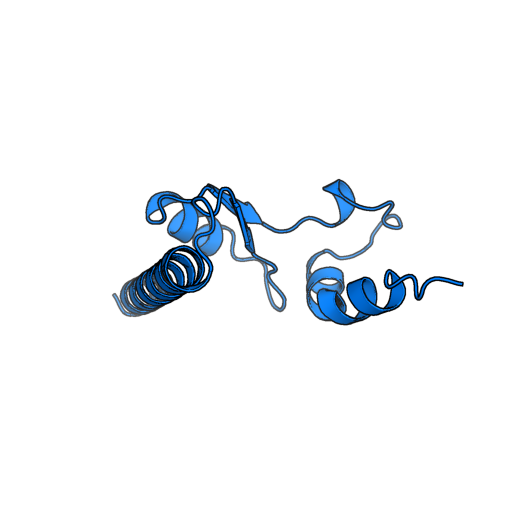4.38 81 LEU A O 1
ATOM 654 N N . PHE A 1 82 ? 10.976 4.292 -7.359 1.00 94.56 82 PHE A N 1
ATOM 655 C CA . PHE A 1 82 ? 11.286 5.666 -7.769 1.00 94.56 82 PHE A CA 1
ATOM 656 C C . PHE A 1 82 ? 12.052 5.745 -9.095 1.00 94.56 82 PHE A C 1
ATOM 658 O O . PHE A 1 82 ? 11.793 6.643 -9.890 1.00 94.56 82 PHE A O 1
ATOM 665 N N . ALA A 1 83 ? 12.967 4.807 -9.360 1.00 95.12 83 ALA A N 1
ATOM 666 C CA . ALA A 1 83 ? 13.711 4.765 -10.619 1.00 95.12 83 ALA A CA 1
ATOM 667 C C . ALA A 1 83 ? 12.792 4.416 -11.800 1.00 95.12 83 ALA A C 1
ATOM 669 O O . ALA A 1 83 ? 12.864 5.055 -12.846 1.00 95.12 83 ALA A O 1
ATOM 670 N N . ILE A 1 84 ? 11.883 3.455 -11.604 1.00 93.00 84 ILE A N 1
ATOM 671 C CA . ILE A 1 84 ? 10.841 3.095 -12.570 1.00 93.00 84 ILE A CA 1
ATOM 672 C C . ILE A 1 84 ? 9.932 4.302 -12.818 1.00 93.00 84 ILE A C 1
ATOM 674 O O . ILE A 1 84 ? 9.738 4.688 -13.967 1.00 93.00 84 ILE A O 1
ATOM 678 N N . GLY A 1 85 ? 9.434 4.953 -11.761 1.00 91.75 85 GLY A N 1
ATOM 679 C CA . GLY A 1 85 ? 8.606 6.156 -11.883 1.00 91.75 85 GLY A CA 1
ATOM 680 C C . GLY A 1 85 ? 9.315 7.303 -12.612 1.00 91.75 85 GLY A C 1
ATOM 681 O O . GLY A 1 85 ? 8.714 7.964 -13.453 1.00 91.75 85 GLY A O 1
ATOM 682 N N . GLY A 1 86 ? 10.610 7.498 -12.352 1.00 94.12 86 GLY A N 1
ATOM 683 C CA . GLY A 1 86 ? 11.438 8.476 -13.055 1.00 94.12 86 GLY A CA 1
ATOM 684 C C . GLY A 1 86 ? 11.614 8.159 -14.540 1.00 94.12 86 GLY A C 1
ATOM 685 O O . GLY A 1 86 ? 11.520 9.063 -15.361 1.00 94.12 86 GLY A O 1
ATOM 686 N N . ALA A 1 87 ? 11.807 6.888 -14.901 1.00 92.31 87 ALA A N 1
ATOM 687 C CA . ALA A 1 87 ? 11.904 6.460 -16.298 1.00 92.31 87 ALA A CA 1
ATOM 688 C C . ALA A 1 87 ? 10.564 6.562 -17.051 1.00 92.31 87 ALA A C 1
ATOM 690 O O . ALA A 1 87 ? 10.554 6.775 -18.261 1.00 92.31 87 ALA A O 1
ATOM 691 N N . LEU A 1 88 ? 9.437 6.428 -16.342 1.00 90.38 88 LEU A N 1
ATOM 692 C CA . LEU A 1 88 ? 8.091 6.619 -16.891 1.00 90.38 88 LEU A CA 1
ATOM 693 C C . LEU A 1 88 ? 7.705 8.093 -17.050 1.00 90.38 88 LEU A C 1
ATOM 695 O O . LEU A 1 88 ? 6.699 8.387 -17.699 1.00 90.38 88 LEU A O 1
ATOM 699 N N . ARG A 1 89 ? 8.467 9.025 -16.464 1.00 90.31 89 ARG A N 1
ATOM 700 C CA . ARG A 1 89 ? 8.208 10.455 -16.607 1.00 90.31 89 ARG A CA 1
ATOM 701 C C . ARG A 1 89 ? 8.335 10.838 -18.077 1.00 90.31 89 ARG A C 1
ATOM 703 O O . ARG A 1 89 ? 9.430 10.888 -18.627 1.00 90.31 89 ARG A O 1
ATOM 710 N N . GLN A 1 90 ? 7.207 11.163 -18.692 1.00 81.50 90 GLN A N 1
ATOM 711 C CA . GLN A 1 90 ? 7.198 11.864 -19.964 1.00 81.50 90 GLN A CA 1
ATOM 712 C C . GLN A 1 90 ? 7.328 13.355 -19.667 1.00 81.50 90 GLN A C 1
ATOM 714 O O . GLN A 1 90 ? 6.425 13.972 -19.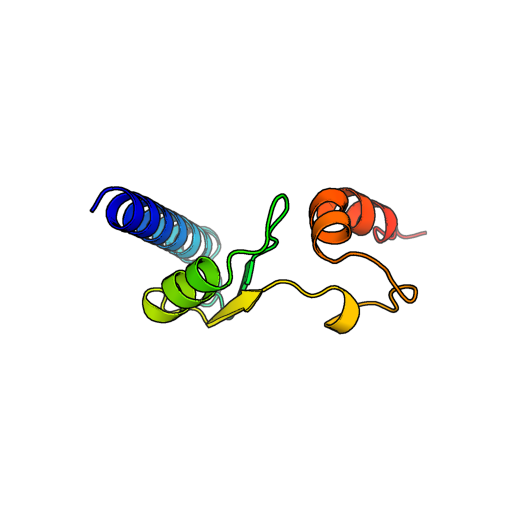104 1.00 81.50 90 GLN A O 1
ATOM 719 N N . GLU A 1 91 ? 8.481 13.934 -19.988 1.00 70.19 91 GLU A N 1
ATOM 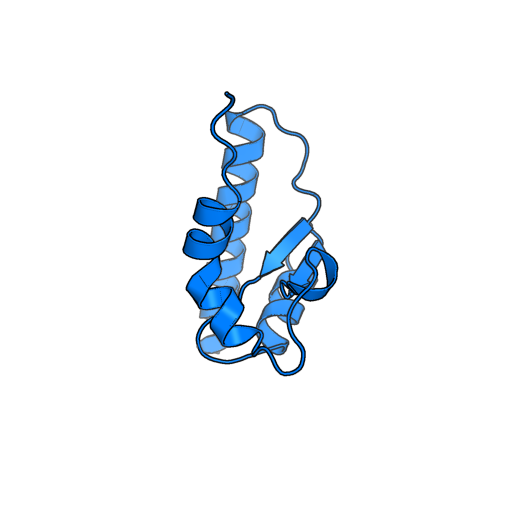720 C CA . GLU A 1 91 ? 8.557 15.380 -20.158 1.00 70.19 91 GLU A CA 1
ATOM 721 C C . GLU A 1 91 ? 7.848 15.679 -21.478 1.00 70.19 91 GLU A C 1
ATOM 723 O O . GLU A 1 91 ? 8.243 15.140 -22.510 1.00 70.19 91 GLU A O 1
ATOM 728 N N . ASN A 1 92 ? 6.750 16.438 -21.444 1.00 55.00 92 ASN A N 1
ATOM 729 C CA . ASN A 1 92 ? 6.090 16.875 -22.673 1.00 55.00 92 ASN A CA 1
ATOM 730 C C . ASN A 1 92 ? 7.135 17.494 -23.619 1.00 55.00 92 ASN A C 1
ATOM 732 O O . ASN A 1 92 ? 7.761 18.493 -23.262 1.00 55.00 92 ASN A O 1
ATOM 736 N N . ASN A 1 93 ? 7.275 16.895 -24.804 1.00 42.56 93 ASN A N 1
ATOM 737 C CA . ASN A 1 93 ? 7.707 17.576 -26.024 1.00 42.56 93 ASN A CA 1
ATOM 738 C C . ASN A 1 93 ? 6.487 18.247 -26.657 1.00 42.56 93 ASN A C 1
ATOM 740 O O . ASN A 1 93 ? 5.438 17.565 -26.736 1.00 42.56 93 ASN A O 1
#

Radius of gyration: 15.69 Å; Cα contacts (8 Å, |Δi|>4): 68; chains: 1; bounding box: 26×34×48 Å

Mean predicted aligned error: 4.38 Å

Sequence (93 aa):
EALSERLDSIILEIQRSLDYCESTFNLPMVSRLLVAQTEREIPAVVNYLNDYLATSVESLSFKDILVVPENSNQLQLNRYLFAIGGALRQENN